Protein AF-A0A7J4NDD7-F1 (afdb_monomer)

Foldseek 3Di:
DVLLVVLVVVVVPPDDDDPQVNLLSQQLNQVVVQLVVVLVVLVVCVVVVVSVVVNVVSVVLNVVLVVVCVVQVVVVHHGHRPPGDRDD

Sequence (88 aa):
FIPLIIWLIKTNDYQQTDPLLESHLRESANASLTFFFAGIVHAILFFFVIGCFTIAVHWLLYLIWAINANSALKAGQGYQYPFTIHIL

Structure (mmCIF, N/CA/C/O backbone):
data_AF-A0A7J4NDD7-F1
#
_entry.id   AF-A0A7J4NDD7-F1
#
loop_
_atom_site.group_PDB
_atom_site.id
_atom_site.type_symbol
_atom_site.label_atom_id
_atom_site.label_alt_id
_atom_site.label_comp_id
_atom_site.label_asym_id
_atom_site.label_entity_id
_atom_site.label_seq_id
_atom_site.pdbx_PDB_ins_code
_atom_site.Cartn_x
_atom_site.Cartn_y
_atom_site.Cartn_z
_atom_site.occupancy
_atom_site.B_iso_or_equiv
_atom_site.auth_seq_id
_atom_site.auth_comp_id
_atom_site.auth_asym_id
_atom_site.auth_atom_id
_atom_site.pdbx_PDB_model_num
ATOM 1 N N . PHE A 1 1 ? -0.016 7.399 1.892 1.00 68.50 1 PHE A N 1
ATOM 2 C CA . PHE A 1 1 ? 0.482 8.200 3.035 1.00 68.50 1 PHE A CA 1
ATOM 3 C C . PHE A 1 1 ? -0.608 8.675 3.983 1.00 68.50 1 PHE A C 1
ATOM 5 O O . PHE A 1 1 ? -0.418 8.512 5.178 1.00 68.50 1 PHE A O 1
ATOM 12 N N . ILE A 1 2 ? -1.738 9.212 3.500 1.00 78.69 2 ILE A N 1
ATOM 13 C CA . ILE A 1 2 ? -2.850 9.667 4.363 1.00 78.69 2 ILE A CA 1
ATOM 14 C C . ILE A 1 2 ? -3.257 8.623 5.433 1.00 78.69 2 ILE A C 1
ATOM 16 O O . ILE A 1 2 ? -3.343 9.003 6.597 1.00 78.69 2 ILE A O 1
ATOM 20 N N . PRO A 1 3 ? -3.399 7.316 5.118 1.00 79.06 3 PRO A N 1
ATOM 21 C CA . PRO A 1 3 ? -3.771 6.316 6.127 1.00 79.06 3 PRO A CA 1
ATOM 22 C C . PRO A 1 3 ? -2.734 6.128 7.241 1.00 79.06 3 PRO A C 1
ATOM 24 O O . PRO A 1 3 ? -3.102 5.974 8.398 1.00 79.06 3 PRO A O 1
ATOM 27 N N . LEU A 1 4 ? -1.439 6.211 6.914 1.00 80.38 4 LEU A N 1
ATOM 28 C CA . LEU A 1 4 ? -0.347 6.095 7.886 1.00 80.38 4 LEU A CA 1
ATOM 29 C C . LEU A 1 4 ? -0.361 7.250 8.897 1.00 80.38 4 LEU A C 1
ATOM 31 O O . LEU A 1 4 ? -0.178 7.031 10.089 1.00 80.38 4 LEU A O 1
ATOM 35 N N . ILE A 1 5 ? -0.603 8.474 8.418 1.00 81.56 5 ILE A N 1
ATOM 36 C CA . ILE A 1 5 ? -0.695 9.663 9.277 1.00 81.56 5 ILE A CA 1
ATOM 37 C C . ILE A 1 5 ? -1.901 9.536 10.209 1.00 81.56 5 ILE A C 1
ATOM 39 O O . ILE A 1 5 ? -1.776 9.774 11.406 1.00 81.56 5 ILE A O 1
ATOM 43 N N . ILE A 1 6 ? -3.053 9.116 9.674 1.00 82.00 6 ILE A N 1
ATOM 44 C CA . ILE A 1 6 ? -4.266 8.908 10.471 1.00 82.00 6 ILE A CA 1
ATOM 45 C C . ILE A 1 6 ? -4.032 7.823 11.525 1.00 82.00 6 ILE A C 1
ATOM 47 O O . ILE A 1 6 ? -4.390 8.037 12.678 1.00 82.00 6 ILE A O 1
ATOM 51 N N . TRP A 1 7 ? -3.405 6.699 11.164 1.00 81.81 7 TRP A N 1
ATOM 52 C CA . TRP A 1 7 ? -3.052 5.647 12.119 1.00 81.81 7 TRP A CA 1
ATOM 53 C C . TRP A 1 7 ? -2.147 6.182 13.234 1.00 81.81 7 TRP A C 1
ATOM 55 O O . TRP A 1 7 ? -2.460 5.998 14.403 1.00 81.81 7 TRP A O 1
ATOM 65 N N . LEU A 1 8 ? -1.087 6.927 12.902 1.00 80.50 8 LEU A N 1
ATOM 66 C CA . LEU A 1 8 ? -0.165 7.468 13.905 1.00 80.50 8 LEU A CA 1
ATOM 67 C C . LEU A 1 8 ? -0.855 8.451 14.863 1.00 80.50 8 LEU A C 1
ATOM 69 O O . LEU A 1 8 ? -0.614 8.397 16.064 1.00 80.50 8 LEU A O 1
ATOM 73 N N . ILE A 1 9 ? -1.720 9.333 14.357 1.00 82.19 9 ILE A N 1
ATOM 74 C CA . ILE A 1 9 ? -2.482 10.270 15.199 1.00 82.19 9 ILE A CA 1
ATOM 75 C C . ILE A 1 9 ? -3.439 9.494 16.113 1.00 82.19 9 ILE A C 1
ATOM 77 O O . ILE A 1 9 ? -3.449 9.714 17.321 1.00 82.19 9 ILE A O 1
ATOM 81 N N . LYS A 1 10 ? -4.190 8.540 15.550 1.00 75.81 10 LYS A N 1
ATOM 82 C CA . LYS A 1 10 ? -5.198 7.747 16.267 1.00 75.81 10 LYS A CA 1
ATOM 83 C C . LYS A 1 10 ? -4.597 6.845 17.346 1.00 75.81 10 LYS A C 1
ATOM 85 O O . LYS A 1 10 ? -5.244 6.620 18.354 1.00 75.81 10 LYS A O 1
ATOM 90 N N . THR A 1 11 ? -3.382 6.342 17.139 1.00 71.81 11 THR A N 1
ATOM 91 C CA . THR A 1 11 ? -2.657 5.535 18.132 1.00 71.81 11 THR A CA 1
ATOM 92 C C . THR A 1 11 ? -2.132 6.384 19.297 1.00 71.81 11 THR A C 1
ATOM 94 O O . THR A 1 11 ? -1.999 5.876 20.406 1.00 71.81 11 THR A O 1
ATOM 97 N N . ASN A 1 12 ? -1.824 7.669 19.071 1.00 67.88 12 ASN A N 1
ATOM 98 C CA . ASN A 1 12 ? -1.351 8.579 20.125 1.00 67.88 12 ASN A CA 1
ATOM 99 C C . ASN A 1 12 ? -2.495 9.177 20.960 1.00 67.88 12 ASN A C 1
ATOM 101 O O . ASN A 1 12 ? -2.296 9.475 22.139 1.00 67.88 12 ASN A O 1
ATOM 105 N N . ASP A 1 13 ? -3.688 9.328 20.382 1.00 67.56 13 ASP A N 1
ATOM 106 C CA . AS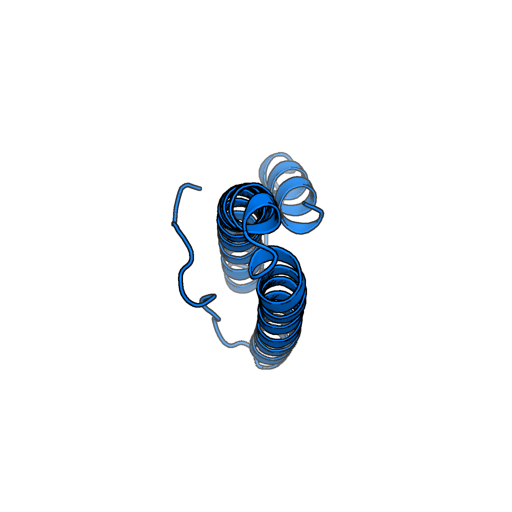P A 1 13 ? -4.897 9.618 21.148 1.00 67.56 13 ASP A CA 1
ATOM 107 C C . ASP A 1 13 ? -5.364 8.334 21.850 1.00 67.56 13 ASP A C 1
ATOM 109 O O . ASP A 1 13 ? -5.833 7.396 21.215 1.00 67.56 13 ASP A O 1
ATOM 113 N N . TYR A 1 14 ? -5.269 8.292 23.183 1.00 50.00 14 TYR A N 1
ATOM 114 C CA . TYR A 1 14 ? -5.646 7.172 24.073 1.00 50.00 14 TYR A CA 1
ATOM 115 C C . TYR A 1 14 ? -7.129 6.718 23.987 1.00 50.00 14 TYR A C 1
ATOM 117 O O . TYR A 1 14 ? -7.625 5.995 24.855 1.00 50.00 14 TYR A O 1
ATOM 125 N N . GLN A 1 15 ? -7.887 7.153 22.981 1.00 49.97 15 GLN A N 1
ATOM 126 C CA . GLN A 1 15 ? -9.324 6.958 22.886 1.00 49.97 15 GLN A CA 1
ATOM 127 C C . GLN A 1 15 ? -9.693 5.668 22.156 1.00 49.97 15 GLN A C 1
ATOM 129 O O . GLN A 1 15 ? -9.572 5.566 20.935 1.00 49.97 15 GLN A O 1
ATOM 134 N N . GLN A 1 16 ? -10.216 4.728 22.955 1.00 54.31 16 GLN A N 1
ATOM 135 C CA . GLN A 1 16 ? -11.333 3.815 22.666 1.00 54.31 16 GLN A CA 1
ATOM 136 C C . GLN A 1 16 ? -11.790 3.839 21.203 1.00 54.31 16 GLN A C 1
ATOM 138 O O . GLN A 1 16 ? -12.822 4.409 20.848 1.00 54.31 16 GLN A O 1
ATOM 143 N N . THR A 1 17 ? -10.981 3.247 20.335 1.00 63.03 17 THR A N 1
ATOM 144 C CA . THR A 1 17 ? -11.307 3.130 18.927 1.00 63.03 17 THR A CA 1
ATOM 145 C C . THR A 1 17 ? -12.099 1.842 18.755 1.00 63.03 17 THR A C 1
ATOM 147 O O . THR A 1 17 ? -11.716 0.808 19.292 1.00 63.03 17 THR A O 1
ATOM 150 N N . ASP A 1 18 ? -13.217 1.907 18.027 1.00 82.31 18 ASP A N 1
ATOM 151 C CA . ASP A 1 18 ? -13.916 0.718 17.530 1.00 82.31 18 ASP A CA 1
ATOM 152 C C . ASP A 1 18 ? -12.882 -0.296 16.984 1.00 82.31 18 ASP A C 1
ATOM 154 O O . ASP A 1 18 ? -12.154 0.056 16.049 1.00 82.31 18 ASP A O 1
ATOM 158 N N . PRO A 1 19 ? -12.783 -1.520 17.544 1.00 86.56 19 PRO A N 1
ATOM 159 C CA . PRO A 1 19 ? -11.766 -2.500 17.158 1.00 86.56 19 PRO A CA 1
ATOM 160 C C . PRO A 1 19 ? -11.757 -2.790 15.654 1.00 86.56 19 PRO A C 1
ATOM 162 O O . PRO A 1 19 ? -10.702 -3.041 15.064 1.00 86.56 19 PRO A O 1
ATOM 165 N N . LEU A 1 20 ? -12.928 -2.718 15.009 1.00 88.94 20 LEU A N 1
ATOM 166 C CA . LEU A 1 20 ? -13.042 -2.861 13.565 1.00 88.94 20 LEU A CA 1
ATOM 167 C C . LEU A 1 20 ? -12.330 -1.698 12.869 1.00 88.94 20 LEU A C 1
ATOM 169 O O . LEU A 1 20 ? -11.446 -1.917 12.042 1.00 88.94 20 LEU A O 1
ATOM 173 N N . LEU A 1 21 ? -12.661 -0.461 13.235 1.00 88.56 21 LEU A N 1
ATOM 174 C CA . LEU A 1 21 ? -12.032 0.732 12.676 1.00 88.56 21 LEU A CA 1
ATOM 175 C C . LEU A 1 21 ? -10.513 0.740 12.899 1.00 88.56 21 LEU A C 1
ATOM 177 O O . LEU A 1 21 ? -9.773 1.108 11.990 1.00 88.56 21 LEU A O 1
ATOM 181 N N . GLU A 1 22 ? -10.038 0.319 14.071 1.00 89.06 22 GLU A N 1
ATOM 182 C CA . GLU A 1 22 ? -8.603 0.199 14.353 1.00 89.06 22 GLU A CA 1
ATOM 183 C C . GLU A 1 22 ? -7.922 -0.785 13.398 1.00 89.06 22 GLU A C 1
ATOM 185 O O . GLU A 1 22 ? -6.903 -0.452 12.786 1.00 89.06 22 GLU A O 1
ATOM 190 N N . SER A 1 23 ? -8.523 -1.963 13.201 1.00 90.25 23 SER A N 1
ATOM 191 C CA . SER A 1 23 ? -7.990 -2.975 12.287 1.00 90.25 23 SER A CA 1
ATOM 192 C C . SER A 1 23 ? -7.894 -2.464 10.844 1.00 90.25 23 SER A C 1
ATOM 194 O O . SER A 1 23 ? -6.869 -2.660 10.193 1.00 90.25 23 SER A O 1
ATOM 196 N N . HIS A 1 24 ? -8.903 -1.723 10.371 1.00 91.94 24 HIS A N 1
ATOM 197 C CA . HIS A 1 24 ? -8.915 -1.106 9.039 1.00 91.94 24 HIS A CA 1
ATOM 198 C C . HIS A 1 24 ? -7.874 0.011 8.901 1.00 91.94 24 HIS A C 1
ATOM 200 O O . HIS A 1 24 ? -7.224 0.136 7.861 1.00 91.94 24 HIS A O 1
ATOM 206 N N . LEU A 1 25 ? -7.679 0.824 9.942 1.00 91.25 25 LEU A N 1
ATOM 207 C CA . LEU A 1 25 ? -6.663 1.881 9.949 1.00 91.25 25 LEU A CA 1
ATOM 208 C C . LEU A 1 25 ? -5.248 1.300 9.924 1.00 91.25 25 LEU A C 1
ATOM 210 O O . LEU A 1 25 ? -4.420 1.754 9.136 1.00 91.25 25 LEU A O 1
ATOM 214 N N . ARG A 1 26 ? -4.979 0.268 10.731 1.00 91.12 26 ARG A N 1
ATOM 215 C CA . ARG A 1 26 ? -3.679 -0.413 10.739 1.00 91.12 26 ARG A CA 1
ATOM 216 C C . ARG A 1 26 ? -3.402 -1.107 9.410 1.00 91.12 26 ARG A C 1
ATOM 218 O O . ARG A 1 26 ? -2.326 -0.944 8.839 1.00 91.12 26 ARG A O 1
ATOM 225 N N . GLU A 1 27 ? -4.385 -1.831 8.882 1.00 93.50 27 GLU A N 1
ATOM 226 C CA . GLU A 1 27 ? -4.248 -2.523 7.603 1.00 93.50 27 GLU A CA 1
ATOM 227 C C . GLU A 1 27 ? -4.019 -1.537 6.449 1.00 93.50 27 GLU A C 1
ATOM 229 O O . GLU A 1 27 ? -3.093 -1.706 5.659 1.00 93.50 27 GLU A O 1
ATOM 234 N N . SER A 1 28 ? -4.809 -0.464 6.365 1.00 93.00 28 SER A N 1
ATOM 235 C CA . SER A 1 28 ? -4.649 0.542 5.306 1.00 93.00 28 SER A CA 1
ATOM 236 C C . SER A 1 28 ? -3.331 1.325 5.417 1.00 93.00 28 SER A C 1
ATOM 238 O O . SER A 1 28 ? -2.789 1.768 4.395 1.00 93.00 28 SER A O 1
ATOM 240 N N . ALA A 1 29 ? -2.772 1.472 6.623 1.00 92.06 29 ALA A N 1
ATOM 241 C CA . ALA A 1 29 ? -1.434 2.020 6.840 1.00 92.06 29 ALA A CA 1
ATOM 242 C C . ALA A 1 29 ? -0.335 1.069 6.333 1.00 92.06 29 ALA A C 1
ATOM 244 O O . ALA A 1 29 ? 0.527 1.498 5.560 1.00 92.06 29 ALA A O 1
ATOM 245 N N . ASN A 1 30 ? -0.412 -0.220 6.680 1.00 93.69 30 ASN A N 1
ATOM 246 C CA . ASN A 1 30 ? 0.484 -1.263 6.167 1.00 93.69 30 ASN A CA 1
ATOM 247 C C . ASN A 1 30 ? 0.417 -1.355 4.627 1.00 93.69 30 ASN A C 1
ATOM 249 O O . ASN A 1 30 ? 1.448 -1.366 3.944 1.00 93.69 30 ASN A O 1
ATOM 253 N N . ALA A 1 31 ? -0.790 -1.313 4.056 1.00 93.44 31 ALA A N 1
ATOM 254 C CA . ALA A 1 31 ? -1.009 -1.311 2.611 1.00 93.44 31 ALA A CA 1
ATOM 255 C C . ALA A 1 31 ? -0.421 -0.057 1.948 1.00 93.44 31 ALA A C 1
ATOM 257 O O . ALA A 1 31 ? 0.281 -0.160 0.945 1.00 93.44 31 ALA A O 1
ATOM 258 N N . SER A 1 32 ? -0.635 1.130 2.534 1.00 93.06 32 SER A N 1
ATOM 259 C CA . SER A 1 32 ? -0.049 2.389 2.045 1.00 93.06 32 SER A CA 1
ATOM 260 C C . SER A 1 32 ? 1.471 2.321 1.949 1.00 93.06 32 SER A C 1
ATOM 262 O O . SER A 1 32 ? 2.051 2.814 0.981 1.00 93.06 32 SER A O 1
ATOM 264 N N . LEU A 1 33 ? 2.115 1.749 2.967 1.00 92.38 33 LEU A N 1
ATOM 265 C CA . LEU A 1 33 ? 3.565 1.620 3.021 1.00 92.38 33 LEU A CA 1
ATOM 266 C C . LEU A 1 33 ? 4.066 0.604 1.987 1.00 92.38 33 LEU A C 1
ATOM 268 O O . LEU A 1 33 ? 5.010 0.879 1.249 1.00 92.38 33 LEU A O 1
ATOM 272 N N . THR A 1 34 ? 3.373 -0.526 1.865 1.00 93.31 34 THR A N 1
ATOM 273 C CA . THR A 1 34 ? 3.686 -1.556 0.871 1.00 93.31 34 THR A CA 1
ATOM 274 C C . THR A 1 34 ? 3.592 -1.015 -0.557 1.00 93.31 34 THR A C 1
ATOM 276 O O . THR A 1 34 ? 4.524 -1.155 -1.349 1.00 93.31 34 THR A O 1
ATOM 279 N N . PHE A 1 35 ? 2.503 -0.313 -0.873 1.00 92.19 35 PHE A N 1
ATOM 280 C CA . PHE A 1 35 ? 2.297 0.310 -2.179 1.00 92.19 35 PHE A CA 1
ATOM 281 C C . PHE A 1 35 ? 3.294 1.428 -2.475 1.00 92.19 35 PHE A C 1
ATOM 283 O O . PHE A 1 35 ? 3.644 1.642 -3.637 1.00 92.19 35 PHE A O 1
ATOM 290 N N . PHE A 1 36 ? 3.776 2.130 -1.450 1.00 92.00 36 PHE A N 1
ATOM 291 C CA . PHE A 1 36 ? 4.832 3.119 -1.618 1.00 92.00 36 PHE A CA 1
ATOM 292 C C . PHE A 1 36 ? 6.152 2.464 -2.044 1.00 92.00 36 PHE A C 1
ATOM 294 O O . PHE A 1 36 ? 6.740 2.884 -3.041 1.00 92.00 36 PHE A O 1
ATOM 301 N N . PHE A 1 37 ? 6.579 1.395 -1.363 1.00 93.19 37 PHE A N 1
ATOM 302 C CA . PHE A 1 37 ? 7.786 0.654 -1.748 1.00 93.19 37 PHE A CA 1
ATOM 303 C C . PHE A 1 37 ? 7.664 0.021 -3.137 1.00 93.19 37 PHE A C 1
ATOM 305 O O . PHE A 1 37 ? 8.584 0.135 -3.946 1.00 93.19 37 PHE A O 1
ATOM 312 N N . ALA A 1 38 ? 6.512 -0.566 -3.462 1.00 92.44 38 ALA A N 1
ATOM 313 C CA . ALA A 1 38 ? 6.238 -1.057 -4.811 1.00 92.44 38 ALA A CA 1
ATOM 314 C C . ALA A 1 38 ? 6.281 0.074 -5.861 1.00 92.44 38 ALA A C 1
ATOM 316 O O . ALA A 1 38 ? 6.805 -0.115 -6.957 1.00 92.44 38 ALA A O 1
ATOM 317 N N . GLY A 1 39 ? 5.832 1.284 -5.515 1.00 91.44 39 GLY A N 1
ATOM 318 C CA . GLY A 1 39 ? 5.958 2.470 -6.366 1.00 91.44 39 GLY A CA 1
ATOM 319 C C . GLY A 1 39 ? 7.412 2.837 -6.692 1.00 91.44 39 GLY A C 1
ATOM 320 O O . GLY A 1 39 ? 7.702 3.207 -7.828 1.00 91.44 39 GLY A O 1
ATOM 321 N N . ILE A 1 40 ? 8.341 2.672 -5.742 1.00 93.12 40 ILE A N 1
ATOM 322 C CA . ILE A 1 40 ? 9.783 2.870 -5.978 1.00 93.12 40 ILE A CA 1
ATOM 323 C C . ILE A 1 40 ? 10.305 1.842 -6.989 1.00 93.12 40 ILE A C 1
ATOM 325 O O . ILE A 1 40 ? 11.048 2.198 -7.904 1.00 93.12 40 ILE A O 1
ATOM 329 N N . VAL A 1 41 ? 9.871 0.583 -6.881 1.00 92.38 41 VAL A N 1
ATOM 330 C CA . VAL A 1 41 ? 10.217 -0.464 -7.857 1.00 92.38 41 V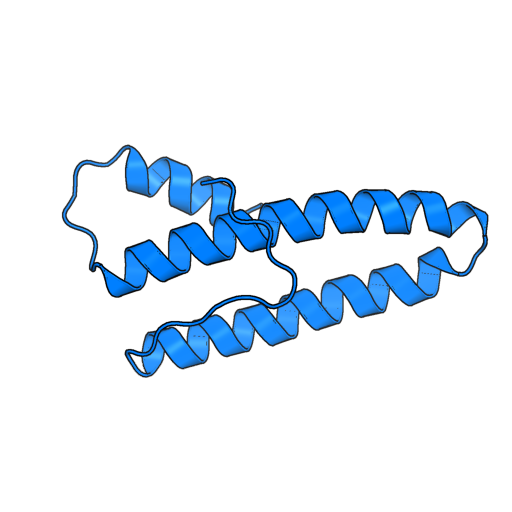AL A CA 1
ATOM 331 C C . VAL A 1 41 ? 9.700 -0.092 -9.250 1.00 92.38 41 VAL A C 1
ATOM 333 O O . VAL A 1 41 ? 10.462 -0.131 -10.216 1.00 92.38 41 VAL A O 1
ATOM 336 N N . HIS A 1 42 ? 8.447 0.357 -9.368 1.00 91.19 42 HIS A N 1
ATOM 337 C CA . HIS A 1 42 ? 7.893 0.825 -10.644 1.00 91.19 42 HIS A CA 1
ATOM 338 C C . HIS A 1 42 ? 8.632 2.045 -11.214 1.00 91.19 42 HIS A C 1
ATOM 340 O O . HIS A 1 42 ? 8.814 2.130 -12.429 1.00 91.19 42 HIS A O 1
ATOM 346 N N . ALA A 1 43 ? 9.108 2.955 -10.360 1.00 88.56 43 ALA A N 1
ATOM 347 C CA . ALA A 1 43 ? 9.930 4.086 -10.782 1.00 88.56 43 ALA A CA 1
ATOM 348 C C . ALA A 1 43 ? 11.282 3.635 -11.3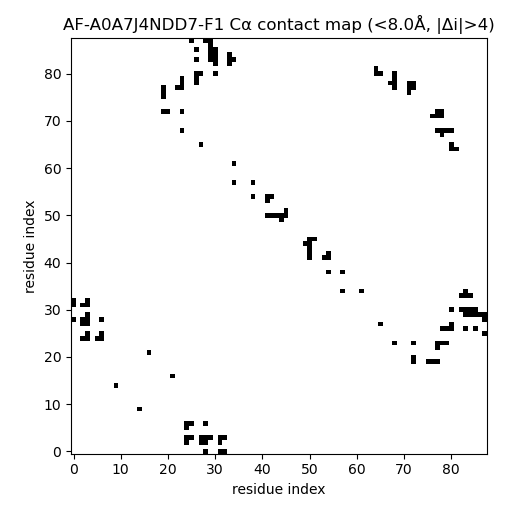66 1.00 88.56 43 ALA A C 1
ATOM 350 O O . ALA A 1 43 ? 11.738 4.204 -12.353 1.00 88.56 43 ALA A O 1
ATOM 351 N N . ILE A 1 44 ? 11.894 2.571 -10.835 1.00 90.94 44 ILE A N 1
ATOM 352 C CA . ILE A 1 44 ? 13.101 1.967 -11.426 1.00 90.94 44 ILE A CA 1
ATOM 353 C C . ILE A 1 44 ? 12.767 1.297 -12.770 1.00 90.94 44 ILE A C 1
ATOM 355 O O . ILE A 1 44 ? 13.497 1.456 -13.746 1.00 90.94 44 ILE A O 1
ATOM 359 N N . LEU A 1 45 ? 11.627 0.605 -12.869 1.00 90.06 45 LEU A N 1
ATOM 360 C CA . LEU A 1 45 ? 11.156 0.021 -14.134 1.00 90.06 45 LEU A CA 1
ATOM 361 C C . LEU A 1 45 ? 10.833 1.079 -15.201 1.00 90.06 45 LEU A C 1
ATOM 363 O O . LEU A 1 45 ? 10.744 0.751 -16.387 1.00 90.06 45 LEU A O 1
ATOM 367 N N . PHE A 1 46 ? 10.668 2.346 -14.814 1.00 86.94 46 PHE A N 1
ATOM 368 C CA . PHE A 1 46 ? 10.416 3.446 -15.743 1.00 86.94 46 PHE A CA 1
ATOM 369 C C . PHE A 1 46 ? 11.565 3.639 -16.740 1.00 86.94 46 PHE A C 1
ATOM 371 O O . PHE A 1 46 ? 11.306 3.945 -17.902 1.00 86.94 46 PHE A O 1
ATOM 378 N N . PHE A 1 47 ? 12.810 3.341 -16.345 1.00 87.06 47 PHE A N 1
ATOM 379 C CA . PHE A 1 47 ? 13.969 3.351 -17.250 1.00 87.06 47 PHE A CA 1
ATOM 380 C C . PHE A 1 47 ? 13.826 2.377 -18.430 1.00 87.06 47 PHE A C 1
ATOM 382 O O . PHE A 1 47 ? 14.425 2.592 -19.480 1.00 87.06 47 PHE A O 1
ATOM 389 N N . PHE A 1 48 ? 12.993 1.344 -18.289 1.00 87.56 48 PHE A N 1
ATOM 390 C CA . PHE A 1 48 ? 12.720 0.347 -19.323 1.00 87.56 48 PHE A CA 1
ATOM 391 C C . PHE A 1 48 ? 11.416 0.616 -20.095 1.00 87.56 48 PHE A C 1
ATOM 393 O O . PHE A 1 48 ? 10.925 -0.286 -20.769 1.00 87.56 48 PHE A O 1
ATOM 400 N N . VAL A 1 49 ? 10.823 1.819 -19.994 1.00 85.56 49 VAL A N 1
ATOM 401 C CA . VAL A 1 49 ? 9.525 2.237 -20.588 1.00 85.56 49 VAL A CA 1
ATOM 402 C C . VAL A 1 49 ? 8.301 1.494 -20.017 1.00 85.56 49 VAL A C 1
ATOM 404 O O . VAL A 1 49 ? 7.241 2.092 -19.827 1.00 85.56 49 VAL A O 1
ATOM 407 N N . ILE A 1 50 ? 8.450 0.225 -19.633 1.00 88.12 50 ILE A N 1
ATOM 408 C CA . ILE A 1 50 ? 7.426 -0.632 -19.012 1.00 88.12 50 ILE A CA 1
ATOM 409 C C . ILE A 1 50 ? 6.909 -0.035 -17.691 1.00 88.12 50 ILE A C 1
ATOM 411 O O . ILE A 1 50 ? 5.735 -0.198 -17.343 1.00 88.12 50 ILE A O 1
ATOM 415 N N . GLY A 1 51 ? 7.747 0.716 -16.968 1.00 83.69 51 GLY A N 1
ATOM 416 C CA . GLY A 1 51 ? 7.335 1.422 -15.752 1.00 83.69 51 GLY A CA 1
ATOM 417 C C . GLY A 1 51 ? 6.176 2.399 -15.964 1.00 83.69 51 GLY A C 1
ATOM 418 O O . GLY A 1 51 ? 5.349 2.545 -15.072 1.00 83.69 51 GLY A O 1
ATOM 419 N N . CYS A 1 52 ? 6.050 3.009 -17.149 1.00 86.56 52 CYS A N 1
ATOM 420 C CA . CYS A 1 52 ? 5.005 3.999 -17.436 1.00 86.56 52 CYS A CA 1
ATOM 421 C C . CYS A 1 52 ? 3.591 3.390 -17.419 1.00 86.56 52 CYS A C 1
ATOM 423 O O . CYS A 1 52 ? 2.659 3.966 -16.863 1.00 86.56 52 CYS A O 1
ATOM 425 N N . PHE A 1 53 ? 3.434 2.182 -17.962 1.00 90.12 53 PHE A N 1
ATOM 426 C CA . PHE A 1 53 ? 2.150 1.476 -17.939 1.00 90.12 53 PHE A CA 1
ATOM 427 C C . PHE A 1 53 ? 1.894 0.815 -16.585 1.00 90.12 53 PHE A C 1
ATOM 429 O O . PHE A 1 53 ? 0.783 0.865 -16.056 1.00 90.12 53 PHE A O 1
ATOM 436 N N . THR A 1 54 ? 2.929 0.215 -15.996 1.00 91.56 54 THR A N 1
ATOM 437 C CA . THR A 1 54 ? 2.776 -0.535 -14.744 1.00 91.56 54 THR A CA 1
ATOM 438 C C . THR A 1 54 ? 2.504 0.369 -13.542 1.00 91.56 54 THR A C 1
ATOM 440 O O . THR A 1 54 ? 1.715 -0.017 -12.684 1.00 91.56 54 THR A O 1
ATOM 443 N N . ILE A 1 55 ? 3.037 1.599 -13.507 1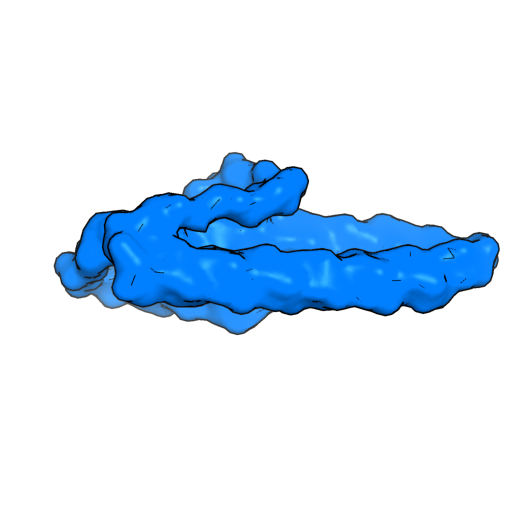.00 91.06 55 ILE A N 1
ATOM 444 C CA . ILE A 1 55 ? 2.742 2.559 -12.431 1.00 91.06 55 ILE A CA 1
ATOM 445 C C . ILE A 1 55 ? 1.279 3.027 -12.446 1.00 91.06 55 ILE A C 1
ATOM 447 O O . ILE A 1 55 ? 0.689 3.230 -11.387 1.00 91.06 55 ILE A O 1
ATOM 451 N N . ALA A 1 56 ? 0.662 3.152 -13.626 1.00 91.06 56 ALA A N 1
ATOM 452 C CA . ALA A 1 56 ? -0.751 3.508 -13.740 1.00 91.06 56 ALA A CA 1
ATOM 453 C C . ALA A 1 56 ? -1.654 2.383 -13.207 1.00 91.06 56 ALA A C 1
ATOM 455 O O . ALA A 1 56 ? -2.567 2.636 -12.421 1.00 91.06 56 ALA A O 1
ATOM 456 N N . VAL A 1 57 ? -1.358 1.132 -13.581 1.00 94.00 57 VAL A N 1
ATOM 457 C CA . VAL A 1 57 ? -2.077 -0.051 -13.079 1.00 94.00 57 VAL A CA 1
ATOM 458 C C . VAL A 1 57 ? -1.896 -0.205 -11.568 1.00 94.00 57 VAL A C 1
ATOM 460 O O . VAL A 1 57 ? -2.867 -0.473 -10.865 1.00 94.00 57 VAL A O 1
ATOM 463 N N . HIS A 1 58 ? -0.686 0.026 -11.056 1.00 93.75 58 HIS A N 1
ATOM 464 C CA . HIS A 1 58 ? -0.371 -0.009 -9.625 1.00 93.75 58 HIS A CA 1
ATOM 465 C C . HIS A 1 58 ? -1.283 0.912 -8.805 1.00 93.75 58 HIS A C 1
ATOM 467 O O . HIS A 1 58 ? -1.955 0.464 -7.874 1.00 93.75 58 HIS A O 1
ATOM 473 N N . TRP A 1 59 ? -1.385 2.189 -9.185 1.00 92.38 59 TRP A N 1
ATOM 474 C CA . TRP A 1 59 ? -2.255 3.138 -8.483 1.00 92.38 59 TRP A CA 1
ATOM 475 C C . TRP A 1 59 ? -3.745 2.846 -8.672 1.00 92.38 59 TRP A C 1
ATOM 477 O O . TRP A 1 59 ? -4.531 3.060 -7.746 1.00 92.38 59 TRP A O 1
ATOM 487 N N . LEU A 1 60 ? -4.141 2.320 -9.834 1.00 95.19 60 LEU A N 1
ATOM 488 C CA . LEU A 1 60 ? -5.522 1.912 -10.082 1.00 95.19 60 LEU A CA 1
ATOM 489 C C . LEU A 1 60 ? -5.943 0.760 -9.158 1.00 95.19 60 LEU A C 1
ATOM 491 O O . LEU A 1 60 ? -7.005 0.831 -8.540 1.00 95.19 60 LEU A O 1
ATOM 495 N N . LEU A 1 61 ? -5.104 -0.269 -9.011 1.00 94.88 61 LEU A N 1
ATOM 496 C CA . LEU A 1 61 ? -5.358 -1.386 -8.096 1.00 94.88 61 LEU A CA 1
ATOM 497 C C . LEU A 1 61 ? -5.454 -0.913 -6.644 1.00 94.88 61 LEU A C 1
ATOM 499 O O . LEU A 1 61 ? -6.385 -1.299 -5.937 1.00 94.88 61 LEU A O 1
ATOM 503 N N . TYR A 1 62 ? -4.551 -0.019 -6.226 1.00 93.50 62 TYR A N 1
ATOM 504 C CA . TYR A 1 62 ? -4.595 0.577 -4.892 1.00 93.50 62 TYR A CA 1
ATOM 505 C C . TYR A 1 62 ? -5.937 1.265 -4.609 1.00 93.50 62 TYR A C 1
ATOM 507 O O . TYR A 1 62 ? -6.534 1.070 -3.548 1.00 93.50 62 TYR A O 1
ATOM 515 N N . LEU A 1 63 ? -6.434 2.046 -5.573 1.00 94.19 63 LEU A N 1
ATOM 516 C CA . LEU A 1 63 ? -7.705 2.754 -5.453 1.00 94.19 63 LEU A CA 1
ATOM 517 C C . LEU A 1 63 ? -8.890 1.786 -5.353 1.00 94.19 63 LEU A C 1
ATOM 519 O O . LEU A 1 63 ? -9.744 1.959 -4.484 1.00 94.19 63 LEU A O 1
ATOM 523 N N . ILE A 1 64 ? -8.931 0.758 -6.204 1.00 96.75 64 ILE A N 1
ATOM 524 C CA . ILE A 1 64 ? -9.994 -0.258 -6.190 1.00 96.75 64 ILE A CA 1
ATOM 525 C C . ILE A 1 64 ? -10.053 -0.945 -4.821 1.00 96.75 64 ILE A C 1
ATOM 527 O O . ILE A 1 64 ? -11.124 -1.061 -4.225 1.00 96.75 64 ILE A O 1
ATOM 531 N N . TRP A 1 65 ? -8.906 -1.356 -4.280 1.00 95.62 65 TRP A N 1
ATOM 532 C CA . TRP A 1 65 ? -8.862 -2.016 -2.975 1.00 95.62 65 TRP A CA 1
ATOM 533 C C . TRP A 1 65 ? -9.210 -1.074 -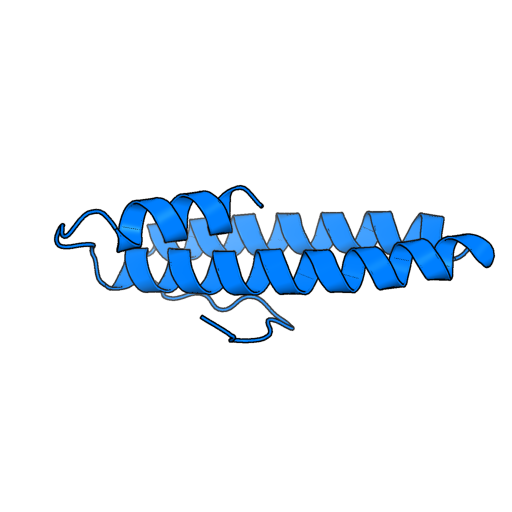1.826 1.00 95.62 65 TRP A C 1
ATOM 535 O O . TRP A 1 65 ? -9.865 -1.503 -0.881 1.00 95.62 65 TRP A O 1
ATOM 545 N N . ALA A 1 66 ? -8.866 0.212 -1.921 1.00 93.75 66 ALA A N 1
ATOM 546 C CA . ALA A 1 6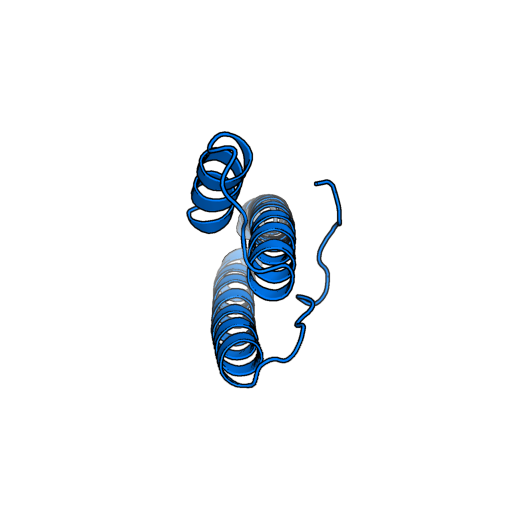6 ? -9.292 1.204 -0.939 1.00 93.75 66 ALA A CA 1
ATOM 547 C C . ALA A 1 66 ? -10.817 1.412 -0.929 1.00 93.75 66 ALA A C 1
ATOM 549 O O . ALA A 1 66 ? -11.416 1.537 0.141 1.00 93.75 66 ALA A O 1
ATOM 550 N N . ILE A 1 67 ? -11.460 1.398 -2.101 1.00 95.88 67 ILE A N 1
ATOM 551 C CA . ILE A 1 67 ? -12.925 1.461 -2.207 1.00 95.88 67 ILE A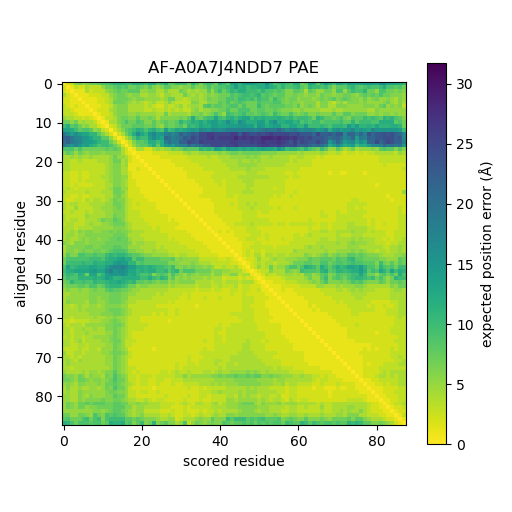 CA 1
ATOM 552 C C . ILE A 1 67 ? -13.558 0.217 -1.570 1.00 95.88 67 ILE A C 1
ATOM 554 O O . ILE A 1 67 ? -14.498 0.347 -0.782 1.00 95.88 67 ILE A O 1
ATOM 558 N N . ASN A 1 68 ? -13.021 -0.972 -1.852 1.00 96.31 68 ASN A N 1
ATOM 559 C CA . ASN A 1 68 ? -13.514 -2.224 -1.277 1.00 96.31 68 ASN A CA 1
ATOM 560 C C . ASN A 1 68 ? -13.351 -2.267 0.248 1.00 96.31 68 ASN A C 1
ATOM 562 O O . ASN A 1 68 ? -14.288 -2.659 0.941 1.00 96.31 68 ASN A O 1
ATOM 566 N N . ALA A 1 69 ? -12.216 -1.800 0.777 1.00 94.19 69 ALA A N 1
ATOM 567 C CA . ALA A 1 69 ? -11.981 -1.700 2.216 1.00 94.19 69 ALA A CA 1
ATOM 568 C C . ALA A 1 69 ? -13.022 -0.808 2.903 1.00 94.19 69 ALA A C 1
ATOM 570 O O . ALA A 1 69 ? -13.624 -1.196 3.903 1.00 94.19 69 ALA A O 1
ATOM 571 N N . ASN A 1 70 ? -13.311 0.356 2.315 1.00 93.75 70 ASN A N 1
ATOM 572 C CA . ASN A 1 70 ? -14.341 1.257 2.824 1.00 93.75 70 ASN A CA 1
ATOM 573 C C . ASN A 1 70 ? -15.749 0.642 2.737 1.00 93.75 70 ASN A C 1
ATOM 575 O O . ASN A 1 70 ? -16.561 0.823 3.642 1.00 93.75 70 ASN A O 1
ATOM 579 N N . SER A 1 71 ? -16.048 -0.099 1.666 1.00 96.38 71 SER A N 1
ATOM 580 C CA . SER A 1 71 ? -17.313 -0.832 1.544 1.00 96.38 71 SER A CA 1
ATOM 581 C C . SER A 1 71 ? -17.450 -1.909 2.625 1.00 96.38 71 SER A C 1
ATOM 583 O O . SER A 1 71 ? -18.513 -2.031 3.229 1.00 96.38 71 SER A O 1
ATOM 585 N N . ALA A 1 72 ? -16.381 -2.659 2.900 1.00 94.94 72 ALA A N 1
ATOM 586 C CA . ALA A 1 72 ? -16.353 -3.683 3.940 1.00 94.94 72 ALA A CA 1
ATOM 587 C C . ALA A 1 72 ? -16.516 -3.078 5.342 1.00 94.94 72 ALA A C 1
ATOM 589 O O . ALA A 1 72 ? -17.334 -3.566 6.119 1.00 94.94 72 ALA A O 1
ATOM 590 N N . LEU A 1 73 ? -15.839 -1.960 5.635 1.00 93.38 73 LEU A N 1
ATOM 591 C CA . LEU A 1 73 ? -15.992 -1.235 6.899 1.00 93.38 73 LEU A CA 1
ATOM 592 C C . LEU A 1 73 ? -17.449 -0.809 7.132 1.00 93.38 73 LEU A C 1
ATOM 594 O O . LEU A 1 73 ? -17.997 -1.037 8.206 1.00 93.38 73 LEU A O 1
ATOM 598 N N . LYS A 1 74 ? -18.108 -0.251 6.106 1.00 93.38 74 LYS A N 1
ATOM 599 C CA . LYS A 1 74 ? -19.533 0.121 6.175 1.00 93.38 74 LYS A CA 1
ATOM 600 C C . LYS A 1 74 ? -20.458 -1.077 6.393 1.00 93.38 74 LYS A C 1
ATOM 602 O O . LYS A 1 74 ? -21.517 -0.915 6.989 1.00 93.38 74 LYS A O 1
ATOM 607 N N . ALA A 1 75 ? -20.069 -2.256 5.916 1.00 95.69 75 ALA A N 1
ATOM 608 C CA . ALA A 1 75 ? -20.791 -3.506 6.129 1.00 95.69 75 ALA A CA 1
ATOM 609 C C . ALA A 1 75 ? -20.467 -4.177 7.481 1.00 95.69 75 ALA A C 1
ATOM 611 O O . ALA A 1 75 ? -20.984 -5.259 7.753 1.00 95.69 75 ALA A O 1
ATOM 612 N N . GLY A 1 76 ? -19.608 -3.577 8.317 1.00 93.31 76 GLY A N 1
ATOM 613 C CA . GLY A 1 76 ? -19.164 -4.168 9.582 1.00 93.31 76 GLY A CA 1
ATOM 614 C C . GLY A 1 76 ? -18.201 -5.349 9.408 1.00 93.31 76 GLY A C 1
ATOM 615 O O . GLY A 1 76 ? -18.050 -6.162 10.315 1.00 93.31 76 GLY A O 1
ATOM 616 N N . GLN A 1 77 ? -17.577 -5.478 8.235 1.00 94.56 77 GLN A N 1
ATOM 617 C CA . GLN A 1 77 ? -16.682 -6.577 7.880 1.00 94.56 77 GLN A CA 1
ATOM 618 C C . GLN A 1 77 ? -15.220 -6.126 7.904 1.00 94.56 77 GLN A C 1
ATOM 620 O O . GLN A 1 77 ? -14.889 -4.994 7.544 1.00 94.56 77 GLN A O 1
ATOM 625 N N . GLY A 1 78 ? -14.326 -7.028 8.311 1.00 92.56 78 GLY A N 1
ATOM 626 C CA . GLY A 1 78 ? -12.885 -6.831 8.160 1.00 92.56 78 GLY A CA 1
ATOM 627 C C . GLY A 1 78 ? -12.474 -6.883 6.687 1.00 92.56 78 GLY A C 1
ATOM 628 O O . GLY A 1 78 ? -13.091 -7.586 5.888 1.00 92.56 78 GLY A O 1
ATOM 629 N N . TYR A 1 79 ? -11.420 -6.157 6.328 1.00 94.81 79 TYR A N 1
ATOM 630 C CA . TYR A 1 79 ? -10.841 -6.192 4.988 1.00 94.81 79 TYR A CA 1
ATOM 631 C C . TYR A 1 79 ? -9.322 -6.250 5.080 1.00 94.81 79 TYR A C 1
ATOM 633 O O . TYR A 1 79 ? -8.732 -5.526 5.876 1.00 94.81 79 TYR A O 1
ATOM 641 N N . GLN A 1 80 ? -8.705 -7.093 4.254 1.00 93.62 80 GLN A N 1
ATOM 642 C CA . GLN A 1 80 ? -7.253 -7.183 4.116 1.00 93.62 80 GLN A CA 1
ATOM 643 C C . GLN A 1 80 ? -6.862 -6.801 2.697 1.00 93.62 80 GLN A C 1
ATOM 645 O O . GLN A 1 80 ? -7.450 -7.283 1.725 1.00 93.62 80 GLN A O 1
ATOM 650 N N . TYR A 1 81 ? -5.885 -5.909 2.577 1.00 93.19 81 TYR A N 1
ATOM 651 C CA . TYR A 1 81 ? -5.438 -5.439 1.275 1.00 93.19 81 TYR A CA 1
ATOM 652 C C . TYR A 1 81 ? -4.514 -6.498 0.663 1.00 93.19 81 TYR A C 1
ATOM 654 O O . TYR A 1 81 ? -3.547 -6.908 1.312 1.00 93.19 81 TYR A O 1
ATOM 662 N N . PRO A 1 82 ? -4.755 -6.930 -0.585 1.00 91.88 82 PRO A N 1
ATOM 663 C CA . PRO A 1 82 ? -3.877 -7.884 -1.248 1.00 91.88 82 PRO A CA 1
ATOM 664 C C . PRO A 1 82 ? -2.427 -7.391 -1.308 1.00 91.88 82 PRO A C 1
ATOM 666 O O . PRO A 1 82 ? -2.171 -6.203 -1.507 1.00 91.88 82 PRO A O 1
ATOM 669 N N . PHE A 1 83 ? -1.488 -8.328 -1.166 1.00 90.44 83 PHE A N 1
ATOM 670 C CA . PHE A 1 83 ? -0.038 -8.090 -1.202 1.00 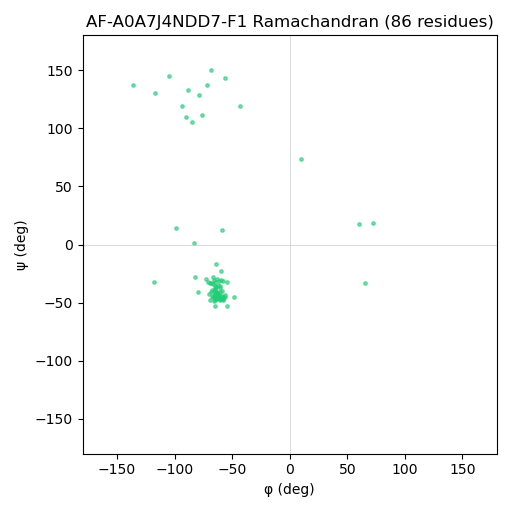90.44 83 PHE A CA 1
ATOM 671 C C . PHE A 1 83 ? 0.502 -7.135 -0.133 1.00 90.44 83 PHE A C 1
ATOM 673 O O . PHE A 1 83 ? 1.614 -6.645 -0.284 1.00 90.44 83 PHE A O 1
ATOM 680 N N . THR A 1 84 ? -0.248 -6.883 0.940 1.00 92.50 84 THR A N 1
ATOM 681 C CA . THR A 1 84 ? 0.200 -6.036 2.051 1.00 92.50 84 THR A CA 1
ATOM 682 C C . THR A 1 84 ? 1.269 -6.724 2.886 1.00 92.50 84 THR A C 1
ATOM 684 O O . THR A 1 84 ? 1.153 -7.901 3.219 1.00 92.50 84 THR A O 1
ATOM 687 N N . ILE A 1 85 ? 2.296 -5.964 3.255 1.00 90.69 85 ILE A N 1
ATOM 688 C CA . ILE A 1 85 ? 3.292 -6.355 4.245 1.00 90.69 85 ILE A CA 1
ATOM 689 C C . ILE A 1 85 ? 2.839 -5.802 5.599 1.00 90.69 85 ILE A C 1
ATOM 691 O O . ILE A 1 85 ? 2.703 -4.588 5.767 1.00 90.69 85 ILE A O 1
ATOM 695 N N . HIS A 1 86 ? 2.609 -6.687 6.568 1.00 90.38 86 HIS A N 1
ATOM 696 C CA . HIS A 1 86 ? 2.195 -6.327 7.926 1.00 90.38 86 HIS A CA 1
ATOM 697 C C . HIS A 1 86 ? 3.412 -5.994 8.788 1.00 90.38 86 HIS A C 1
ATOM 699 O O . HIS A 1 86 ? 4.164 -6.887 9.171 1.00 90.38 86 HIS A O 1
ATOM 705 N N . ILE A 1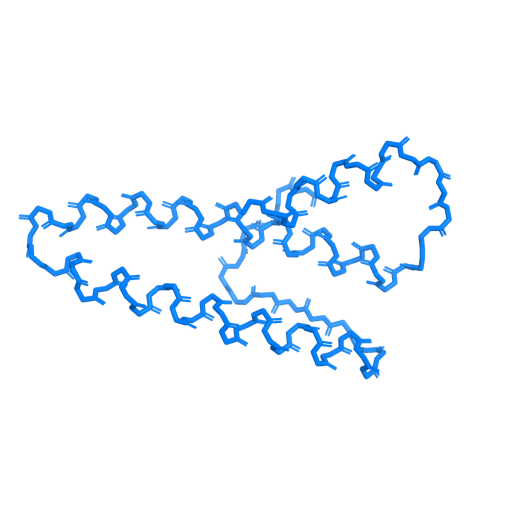 87 ? 3.619 -4.702 9.055 1.00 83.81 87 ILE A N 1
ATOM 706 C CA . ILE A 1 87 ? 4.790 -4.195 9.795 1.00 83.81 87 ILE A CA 1
ATOM 707 C C . ILE A 1 87 ? 4.355 -3.507 11.098 1.00 83.81 87 ILE A C 1
ATOM 709 O O . ILE A 1 87 ? 5.085 -3.545 12.086 1.00 83.81 87 ILE A O 1
ATOM 713 N N . LEU A 1 88 ? 3.171 -2.889 11.086 1.00 79.88 88 LEU A N 1
ATOM 714 C CA . LEU A 1 88 ? 2.527 -2.206 12.210 1.00 79.88 88 LEU A CA 1
ATOM 715 C C . LEU A 1 88 ? 1.520 -3.108 12.926 1.00 79.88 88 LEU A C 1
ATOM 717 O O . LEU A 1 88 ? 0.841 -3.899 12.223 1.00 79.88 88 LEU A O 1
#

Solvent-accessible surface area (backbone atoms only — not comparable to full-atom values): 4898 Å² total; per-residue (Å²): 94,72,44,41,55,51,35,56,54,54,68,70,46,90,62,90,60,58,67,66,60,48,51,46,33,48,44,45,20,24,30,38,53,37,52,47,55,52,48,53,54,29,57,61,37,36,82,69,58,59,14,64,61,51,46,54,53,51,54,50,52,53,50,54,51,52,53,50,39,53,53,26,51,76,69,76,40,87,57,81,62,86,89,45,52,86,82,118

Mean predicted aligned error: 4.94 Å

Radius of gyration: 14.6 Å; Cα contacts (8 Å, |Δi|>4): 81; chains: 1; bounding box: 35×18×45 Å

Secondary structure (DSSP, 8-state):
-HHHHHHHHHHHS-----HHHHHHHHHHHHHHHHHHHHHHHHHHHGGGSHHHHHHHHHHHHHHHHHHHHHHHHHTT-----TT-----

pLDDT: mean 87.68, std 9.76, range [49.97, 96.75]